Protein AF-A0A8H5B9N0-F1 (afdb_monomer)

Sequence (130 aa):
MYEGLQNEINIYLLSLGPNISAFKLMEFLQTDEIKNKHGIDRNITERTARRYLHELGYRYKATPKGQYADGHERYDMVSYCQNVFLPEWQRLMDRMASWGKDQCEVPPQESDGQRVVTWFHDESIFYAND

pLDDT: mean 83.65, std 12.01, range [48.34, 95.5]

Solvent-accessible surface area (backbone atoms only — not comparable to full-atom values): 8232 Å² total; per-residue (Å²): 131,58,71,71,60,52,51,52,52,48,56,53,47,60,75,43,56,92,69,61,50,36,61,59,51,22,53,55,60,60,33,68,68,50,17,67,73,69,67,55,87,65,86,65,47,48,72,55,30,42,49,50,36,52,76,72,65,58,66,98,63,82,79,63,91,85,69,81,68,85,57,71,81,37,67,68,53,44,48,43,41,65,72,47,49,50,57,53,48,54,65,47,50,58,33,20,67,46,69,46,100,82,68,44,79,40,73,40,66,95,58,104,62,74,80,44,82,88,85,86,73,96,75,82,87,82,61,101,85,119

Organism: NCBI:txid2480587

Radius of gyration: 24.77 Å; Cα contacts (8 Å, |Δi|>4): 75; chains: 1; bounding box: 49×34×62 Å

Foldseek 3Di:
DDPVLLVVLVVVQVVCPPNDALVVSQVVCPDPVNCVVVVPPDRDDSVNSVVSCVVNVNDDDDDPPPDDDPCCPPPVNVCCCVPPVVVVVVVLVLQEWDADPVRDTDGRDDDPDHRDDDDDDPDDDDDPPD

Mean predicted aligned error: 13.57 Å

Nearest PDB structures (foldseek):
  7ozs-assembly1_D  TM=3.370E-01  e=4.659E+00  Thermochaetoides thermophila DSM 1495
  5lj3-assembly1_O  TM=2.088E-01  e=9.631E+00  Saccharomyces cerevisiae

Secondary structure (DSSP, 8-state):
--HHHHHHHHHHHHHTGGG--HHHHHHHHTSHHHHHHHT--SPPPHHHHHHHHHHTT----PPPTT----GGG-HHHHHHIIIIIHHHHHHHHTTB-EE-TTS-EEPPP--SSPPB-PPPPS-----TT-

Structure (mmCIF, N/CA/C/O backbone):
data_AF-A0A8H5B9N0-F1
#
_entry.id   AF-A0A8H5B9N0-F1
#
loop_
_atom_site.group_PDB
_atom_site.id
_atom_site.type_symbol
_atom_site.label_atom_id
_atom_site.label_alt_id
_atom_site.label_comp_id
_atom_site.label_asym_id
_atom_site.label_entity_id
_atom_site.label_seq_id
_atom_site.pdbx_PDB_ins_code
_atom_site.Cartn_x
_atom_site.Cartn_y
_atom_site.Cartn_z
_atom_site.occupancy
_atom_site.B_iso_or_equiv
_atom_site.auth_seq_id
_atom_site.auth_comp_id
_atom_site.auth_asym_id
_atom_site.auth_atom_id
_atom_site.pdbx_PDB_model_num
ATOM 1 N N . MET A 1 1 ? -12.659 15.126 12.183 1.00 60.69 1 MET A N 1
ATOM 2 C CA . MET A 1 1 ? -11.501 14.392 12.737 1.00 60.69 1 MET A CA 1
ATOM 3 C C . MET A 1 1 ? -10.273 15.285 12.576 1.00 60.69 1 MET A C 1
ATOM 5 O O . MET A 1 1 ? -10.239 16.018 11.598 1.00 60.69 1 MET A O 1
ATOM 9 N N . TYR A 1 2 ? -9.340 15.310 13.535 1.00 78.25 2 TYR A N 1
ATOM 10 C CA . TYR A 1 2 ? -8.084 16.069 13.401 1.00 78.25 2 TYR A CA 1
ATOM 11 C C . TYR A 1 2 ? -7.197 15.417 12.328 1.00 78.25 2 TYR A C 1
ATOM 13 O O . TYR A 1 2 ? -7.124 14.189 12.279 1.00 78.25 2 TYR A O 1
ATOM 21 N N . GLU A 1 3 ? -6.535 16.212 11.486 1.00 78.19 3 GLU A N 1
ATOM 22 C CA . GLU A 1 3 ? -5.793 15.725 10.309 1.00 78.19 3 GLU A CA 1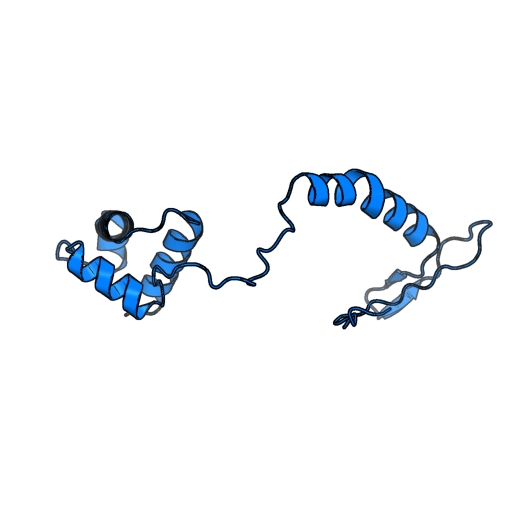
ATOM 23 C C . GLU A 1 3 ? -4.688 14.714 10.677 1.00 78.19 3 GLU A C 1
ATOM 25 O O . GLU A 1 3 ? -4.546 13.679 10.027 1.00 78.19 3 GLU A O 1
ATOM 30 N N . GLY A 1 4 ? -3.984 14.934 11.795 1.00 87.50 4 GLY A N 1
ATOM 31 C CA . GLY A 1 4 ? -2.953 14.011 12.287 1.00 87.50 4 GLY A CA 1
ATOM 32 C C . GLY A 1 4 ? -3.492 12.639 12.715 1.00 87.50 4 GLY A C 1
ATOM 33 O O . GLY A 1 4 ? -2.911 11.613 12.368 1.00 87.50 4 GLY A O 1
ATOM 34 N N . LEU A 1 5 ? -4.635 12.603 13.410 1.00 89.12 5 LEU A N 1
ATOM 35 C CA . LEU A 1 5 ? -5.272 11.349 13.835 1.00 89.12 5 LEU A CA 1
ATOM 36 C C . LEU A 1 5 ? -5.797 10.566 12.627 1.00 89.12 5 LEU A C 1
ATOM 38 O O . LEU A 1 5 ? -5.669 9.347 12.565 1.00 89.12 5 LEU A O 1
ATOM 42 N N . GLN A 1 6 ? -6.367 11.273 11.651 1.00 90.56 6 GLN A N 1
ATOM 43 C CA . GLN A 1 6 ? -6.849 10.667 10.415 1.00 90.56 6 GLN A CA 1
ATOM 44 C C . GLN A 1 6 ? -5.715 9.993 9.632 1.00 90.56 6 GLN A C 1
ATOM 46 O O . GLN A 1 6 ? -5.896 8.876 9.147 1.00 90.56 6 GLN A O 1
ATOM 51 N N . ASN A 1 7 ? -4.546 10.632 9.541 1.00 91.38 7 ASN A N 1
ATOM 52 C CA . ASN A 1 7 ? -3.392 10.047 8.864 1.00 91.38 7 ASN A CA 1
ATOM 53 C C . ASN A 1 7 ? -2.903 8.764 9.558 1.00 91.38 7 ASN A C 1
ATOM 55 O O . ASN A 1 7 ? -2.679 7.753 8.901 1.00 91.38 7 ASN A O 1
ATOM 59 N N . GLU A 1 8 ? -2.812 8.762 10.889 1.00 92.56 8 GLU A N 1
ATOM 60 C CA . GLU A 1 8 ? -2.405 7.572 11.651 1.00 92.56 8 GLU A CA 1
ATOM 61 C C . GLU A 1 8 ? -3.394 6.418 11.523 1.00 92.56 8 GLU A C 1
ATOM 63 O O . GLU A 1 8 ? -2.983 5.273 11.336 1.00 92.56 8 GLU A O 1
ATOM 68 N N . ILE A 1 9 ? -4.696 6.717 11.558 1.00 93.38 9 ILE A N 1
ATOM 69 C CA . ILE A 1 9 ? -5.728 5.715 11.296 1.00 93.38 9 ILE A CA 1
ATOM 70 C C . ILE A 1 9 ? -5.549 5.136 9.890 1.00 93.38 9 ILE A C 1
ATOM 72 O O . ILE A 1 9 ? -5.585 3.920 9.733 1.00 93.38 9 ILE A O 1
ATOM 76 N N . ASN A 1 10 ? -5.324 5.969 8.873 1.00 92.31 10 ASN A N 1
ATOM 77 C CA . ASN A 1 10 ? -5.130 5.489 7.505 1.00 92.31 10 ASN A CA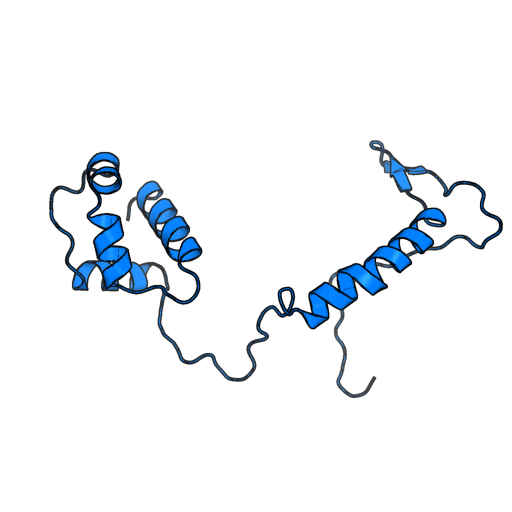 1
ATOM 78 C C . ASN A 1 10 ? -3.882 4.610 7.368 1.00 92.31 10 ASN A C 1
ATOM 80 O O . ASN A 1 10 ? -3.977 3.531 6.792 1.00 92.31 10 ASN A O 1
ATOM 84 N N . ILE A 1 11 ? -2.746 5.017 7.940 1.00 93.44 11 ILE A N 1
ATOM 85 C CA . ILE A 1 11 ? -1.510 4.217 7.939 1.00 93.44 11 ILE A CA 1
ATOM 86 C C . ILE A 1 11 ? -1.746 2.862 8.615 1.00 93.44 11 ILE A C 1
ATOM 88 O O . ILE A 1 11 ? -1.382 1.819 8.068 1.00 93.44 11 ILE A O 1
ATOM 92 N N . TYR A 1 12 ? -2.410 2.859 9.772 1.00 95.31 12 TYR A N 1
ATOM 93 C CA . TYR A 1 12 ? -2.745 1.628 10.477 1.00 95.31 12 TYR A CA 1
ATOM 94 C 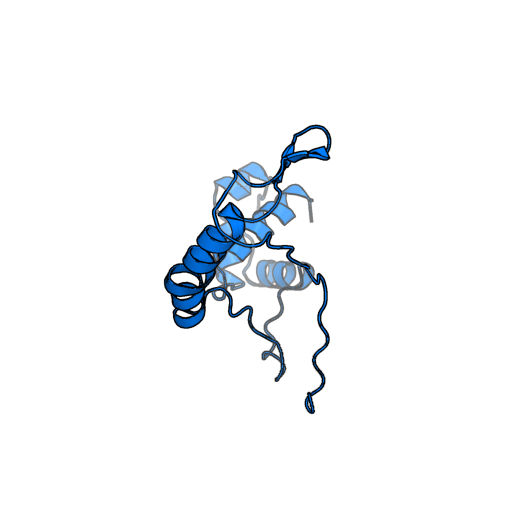C . TYR A 1 12 ? -3.652 0.720 9.633 1.00 95.31 12 TYR A C 1
ATOM 96 O O . TYR A 1 12 ? -3.351 -0.459 9.446 1.00 95.31 12 TYR A O 1
ATOM 104 N N . LEU A 1 13 ? -4.733 1.261 9.067 1.00 93.44 13 LEU A N 1
ATOM 105 C CA . LEU A 1 13 ? -5.671 0.494 8.245 1.00 93.44 13 LEU A CA 1
ATOM 106 C C . LEU A 1 13 ? -5.008 -0.079 6.985 1.00 93.44 13 LEU A C 1
ATOM 108 O O . LEU A 1 13 ? -5.280 -1.229 6.646 1.00 93.44 13 LEU A O 1
ATOM 112 N N . LEU A 1 14 ? -4.101 0.664 6.343 1.00 90.56 14 LEU A N 1
ATOM 113 C CA . LEU A 1 14 ? -3.314 0.171 5.208 1.00 90.56 14 LEU A CA 1
ATOM 114 C C . LEU A 1 14 ? -2.438 -1.023 5.597 1.00 90.56 14 LEU A C 1
ATOM 116 O O . LEU A 1 14 ? -2.401 -2.012 4.868 1.00 90.56 14 LEU A O 1
ATOM 120 N N . SER A 1 15 ? -1.802 -0.987 6.773 1.00 92.88 15 SER A N 1
ATOM 121 C CA . SER A 1 15 ? -0.966 -2.102 7.245 1.00 92.88 15 SER A CA 1
ATOM 122 C C . SER A 1 15 ? -1.751 -3.392 7.531 1.00 92.88 15 SER A C 1
ATOM 124 O O . SER A 1 15 ? -1.175 -4.478 7.535 1.00 92.88 15 SER A O 1
ATOM 126 N N . LEU A 1 16 ? -3.072 -3.303 7.742 1.00 90.12 16 LEU A N 1
ATOM 127 C CA . LEU A 1 16 ? -3.945 -4.467 7.939 1.00 90.12 16 LEU A CA 1
ATOM 128 C C . LEU A 1 16 ? -4.368 -5.156 6.630 1.00 90.12 16 LEU A C 1
ATOM 130 O O . LEU A 1 16 ? -4.866 -6.290 6.680 1.00 90.12 16 LEU A O 1
ATOM 134 N N . GLY A 1 17 ? -4.231 -4.481 5.484 1.00 87.50 17 GLY A N 1
ATOM 135 C CA . GLY A 1 17 ? -4.680 -4.967 4.179 1.00 87.50 17 GLY A CA 1
ATOM 136 C C . GLY A 1 17 ? -6.157 -5.407 4.186 1.00 87.50 17 GLY A C 1
ATOM 137 O O . GLY A 1 17 ? -7.027 -4.637 4.595 1.00 87.50 17 GLY A O 1
ATOM 138 N N . PRO A 1 18 ? -6.490 -6.648 3.776 1.00 85.00 18 PRO A N 1
ATOM 139 C CA . PRO A 1 18 ? -7.878 -7.121 3.717 1.00 85.00 18 PRO A CA 1
ATOM 140 C C . PRO A 1 18 ? -8.503 -7.367 5.100 1.00 85.00 18 PRO A C 1
ATOM 142 O O . PRO A 1 18 ? -9.717 -7.527 5.216 1.00 85.00 18 PRO A O 1
ATOM 145 N N . ASN A 1 19 ? -7.696 -7.394 6.163 1.00 88.19 19 ASN A N 1
ATOM 146 C CA . ASN A 1 19 ? -8.130 -7.786 7.501 1.00 88.19 19 ASN A CA 1
ATOM 147 C C . ASN A 1 19 ? -8.559 -6.597 8.372 1.00 88.19 19 ASN A C 1
ATOM 149 O O . ASN A 1 19 ? -8.471 -6.683 9.604 1.00 88.19 19 ASN A O 1
ATOM 153 N N . ILE A 1 20 ? -8.984 -5.490 7.760 1.00 91.94 20 ILE A N 1
ATOM 154 C CA . ILE A 1 20 ? -9.583 -4.343 8.455 1.00 91.94 20 ILE A CA 1
ATOM 155 C C . ILE A 1 20 ? -10.799 -4.827 9.254 1.00 91.94 20 ILE A C 1
ATOM 157 O O . ILE A 1 20 ? -11.440 -5.791 8.861 1.00 91.94 20 ILE A O 1
ATOM 161 N N . SER A 1 21 ? -11.099 -4.210 10.399 1.00 93.62 21 SER A N 1
ATOM 162 C CA . SER A 1 21 ? -12.374 -4.371 11.112 1.00 93.62 21 SER A CA 1
ATOM 163 C C . SER A 1 21 ? -12.584 -3.213 12.090 1.00 93.62 21 SER A C 1
ATOM 165 O O . SER A 1 21 ? -11.626 -2.553 12.497 1.00 93.62 21 SER A O 1
ATOM 167 N N . ALA A 1 22 ? -13.834 -2.978 12.501 1.00 94.19 22 ALA A N 1
ATOM 168 C CA . ALA A 1 22 ? -14.137 -1.962 13.512 1.00 94.19 22 ALA A CA 1
ATOM 169 C C . ALA A 1 22 ? -13.489 -2.287 14.868 1.00 94.19 22 ALA A C 1
ATOM 171 O O . ALA A 1 22 ? -13.030 -1.379 15.554 1.00 94.19 22 ALA A O 1
ATOM 172 N N . PHE A 1 23 ? -13.408 -3.574 15.217 1.00 95.00 23 PHE A N 1
ATOM 173 C CA . PHE A 1 23 ? -12.762 -4.046 16.438 1.00 95.00 23 PHE A CA 1
ATOM 174 C C . PHE A 1 23 ? -11.266 -3.710 16.461 1.00 95.00 23 PHE A C 1
ATOM 176 O O . PHE A 1 23 ? -10.797 -3.086 17.404 1.00 95.00 23 PHE A O 1
ATOM 183 N N . LYS A 1 24 ? -10.534 -4.002 15.380 1.00 95.50 24 LYS A N 1
ATOM 184 C CA . LYS A 1 24 ? -9.100 -3.675 15.287 1.00 95.50 24 LYS A CA 1
ATOM 185 C C . LYS A 1 24 ? -8.830 -2.176 15.357 1.00 95.50 24 LYS A C 1
ATOM 187 O O . LYS A 1 24 ? -7.925 -1.741 16.061 1.00 95.50 24 LYS A O 1
ATOM 192 N N . LEU A 1 25 ? -9.645 -1.370 14.672 1.00 95.31 25 LEU A N 1
ATOM 193 C CA . LEU A 1 25 ? -9.535 0.086 14.773 1.00 95.31 25 LEU A CA 1
ATOM 194 C C . LEU A 1 25 ? -9.805 0.575 16.206 1.00 95.31 25 LEU A C 1
ATOM 196 O O . LEU A 1 25 ? -9.139 1.485 16.689 1.00 95.31 25 LEU A O 1
ATOM 200 N N . MET A 1 26 ? -10.775 -0.031 16.890 1.00 95.50 26 MET A N 1
ATOM 201 C CA . MET A 1 26 ? -11.078 0.270 18.286 1.00 95.50 26 MET A CA 1
ATOM 202 C C . MET A 1 26 ? -9.908 -0.092 19.216 1.00 95.50 26 MET A C 1
ATOM 204 O O . MET A 1 26 ? -9.594 0.695 20.103 1.00 95.50 26 MET A O 1
ATOM 208 N N . GLU A 1 27 ? -9.259 -1.244 19.032 1.00 95.50 27 GLU A N 1
ATOM 209 C CA . GLU A 1 27 ? -8.062 -1.621 19.800 1.00 95.50 27 GLU A CA 1
ATOM 210 C C . GLU A 1 27 ? -6.910 -0.643 19.555 1.00 95.50 27 GLU A C 1
ATOM 212 O O . GLU A 1 27 ? -6.354 -0.106 20.510 1.00 95.50 27 GLU A O 1
ATOM 217 N N . PHE A 1 28 ? -6.626 -0.321 18.289 1.00 94.81 28 PHE A N 1
ATOM 218 C CA . PHE A 1 28 ? -5.591 0.644 17.913 1.00 94.81 28 PHE A CA 1
ATOM 219 C C . PHE A 1 28 ? -5.785 2.002 18.595 1.00 94.81 28 PHE A C 1
ATOM 221 O O . PHE A 1 28 ? -4.884 2.487 19.279 1.00 94.81 28 PHE A O 1
ATOM 228 N N . LEU A 1 29 ? -6.986 2.578 18.489 1.00 94.00 29 LEU A N 1
ATOM 229 C CA . LEU A 1 29 ? -7.309 3.874 19.089 1.00 94.00 29 LEU A CA 1
ATOM 230 C C . LEU A 1 29 ? -7.312 3.861 20.623 1.00 94.00 29 LEU A C 1
ATOM 232 O O . LEU A 1 29 ? -7.295 4.923 21.242 1.00 94.00 29 LEU A O 1
ATOM 236 N N . GLN A 1 30 ? -7.375 2.680 21.239 1.00 93.75 30 GLN A N 1
ATOM 237 C CA . GLN A 1 30 ? -7.330 2.527 22.688 1.00 93.75 30 GLN A CA 1
ATOM 238 C C . GLN A 1 30 ? -5.931 2.274 23.246 1.00 93.75 30 GLN A C 1
ATOM 240 O O . GLN A 1 30 ? -5.801 2.225 24.471 1.00 93.75 30 GLN A O 1
ATOM 245 N N . THR A 1 31 ? -4.921 2.158 22.385 1.00 93.62 31 THR A N 1
ATOM 246 C CA . THR A 1 31 ? -3.515 2.031 22.777 1.00 93.62 31 THR A CA 1
ATOM 247 C C . THR A 1 31 ? -3.059 3.296 23.498 1.00 93.62 31 THR A C 1
ATOM 249 O O . THR A 1 31 ? -3.391 4.404 23.070 1.00 93.62 31 THR A O 1
ATOM 252 N N . ASP A 1 32 ? -2.271 3.144 24.563 1.00 91.38 32 ASP A N 1
ATOM 253 C CA . ASP A 1 32 ? -1.804 4.273 25.377 1.00 91.38 32 ASP A CA 1
ATOM 254 C C . ASP A 1 32 ? -1.036 5.311 24.548 1.00 91.38 32 ASP A C 1
ATOM 256 O O . ASP A 1 32 ? -1.196 6.509 24.759 1.00 91.38 32 ASP A O 1
ATOM 260 N N . GLU A 1 33 ? -0.264 4.874 23.551 1.00 92.25 33 GLU A N 1
ATOM 261 C CA . GLU A 1 33 ? 0.442 5.763 22.623 1.00 92.25 33 GLU A CA 1
ATOM 262 C C . GLU A 1 33 ? -0.520 6.706 21.883 1.00 92.25 33 GLU A C 1
ATOM 264 O O . GLU A 1 33 ? -0.367 7.925 21.948 1.00 92.25 33 GLU A O 1
ATOM 269 N N . ILE A 1 34 ? -1.548 6.155 21.233 1.00 91.94 34 ILE A N 1
ATOM 270 C CA . ILE A 1 34 ? -2.522 6.921 20.444 1.00 91.94 34 ILE A CA 1
ATOM 271 C C . ILE A 1 34 ? -3.388 7.799 21.347 1.00 91.94 34 ILE A C 1
ATOM 273 O O . ILE A 1 34 ? -3.649 8.961 21.021 1.00 91.94 34 ILE A O 1
ATOM 277 N N . LYS A 1 35 ? -3.788 7.275 22.510 1.00 91.50 35 LYS A N 1
ATOM 278 C CA . LYS A 1 35 ? -4.548 8.037 23.502 1.00 91.50 35 LYS A CA 1
ATOM 279 C C . LYS A 1 35 ? -3.780 9.248 24.004 1.00 91.50 35 LYS A C 1
ATOM 281 O O . LYS A 1 35 ? -4.323 10.350 23.985 1.00 91.50 35 LYS A O 1
ATOM 286 N N . ASN A 1 36 ? -2.523 9.060 24.398 1.00 90.50 36 ASN A N 1
ATOM 287 C CA . ASN A 1 36 ? -1.681 10.138 24.905 1.00 90.50 36 ASN A CA 1
ATOM 288 C C . ASN A 1 36 ? -1.350 11.152 23.805 1.00 90.50 36 ASN A C 1
ATOM 290 O O . ASN A 1 36 ? -1.390 12.356 24.050 1.00 90.50 36 ASN A O 1
ATOM 294 N N . LYS A 1 37 ? -1.076 10.680 22.584 1.00 91.69 37 LYS A N 1
ATOM 295 C CA . LYS A 1 37 ? -0.706 11.531 21.449 1.00 91.69 37 LYS A CA 1
ATOM 296 C C . LYS A 1 37 ? -1.838 12.447 20.987 1.00 91.69 37 LYS A C 1
ATOM 298 O O . LYS A 1 37 ? -1.584 13.606 20.671 1.00 91.69 37 LYS A O 1
ATOM 303 N N . HIS A 1 38 ? -3.075 11.947 20.960 1.00 89.12 38 HIS A N 1
ATOM 304 C CA . HIS A 1 38 ? -4.241 12.698 20.467 1.00 89.12 38 HIS A CA 1
ATOM 305 C C . HIS A 1 38 ? -5.200 13.154 21.572 1.00 89.12 38 HIS A C 1
ATOM 307 O O . HIS A 1 38 ? -6.278 13.662 21.270 1.00 89.12 38 HIS A O 1
ATOM 313 N N . GLY A 1 39 ? -4.829 12.982 22.844 1.00 87.38 39 GLY A N 1
ATOM 314 C CA . GLY A 1 39 ? -5.636 13.408 23.990 1.00 87.38 39 GLY A CA 1
ATOM 315 C C . GLY A 1 39 ? -6.983 12.685 24.101 1.00 87.38 39 GLY A C 1
ATOM 316 O O . GLY A 1 39 ? -7.984 13.302 24.459 1.00 87.38 39 GLY A O 1
ATOM 317 N N . ILE A 1 40 ? -7.032 11.394 23.763 1.00 86.44 40 ILE A N 1
ATOM 318 C CA . ILE A 1 40 ? -8.254 10.585 23.860 1.00 86.44 40 ILE A CA 1
ATOM 319 C C . ILE A 1 40 ? -8.412 10.123 25.313 1.00 86.44 40 ILE A C 1
ATOM 321 O O . ILE A 1 40 ? -7.756 9.187 25.766 1.00 86.44 40 ILE A O 1
ATOM 325 N N . ASP A 1 41 ? -9.306 10.787 26.038 1.00 85.06 41 ASP A N 1
ATOM 326 C CA . ASP A 1 41 ? -9.586 10.560 27.460 1.00 85.06 41 ASP A CA 1
ATOM 327 C C . ASP A 1 41 ? -10.533 9.374 27.712 1.00 85.06 41 ASP A C 1
ATOM 329 O O . ASP A 1 41 ? -10.469 8.707 28.746 1.00 85.06 41 ASP A O 1
ATOM 333 N N . ARG A 1 42 ? -11.428 9.100 26.761 1.00 86.62 42 ARG A N 1
ATOM 334 C CA . ARG A 1 42 ? -12.472 8.079 26.874 1.00 86.62 42 ARG A CA 1
ATOM 335 C C . ARG A 1 42 ? -12.191 6.888 25.982 1.00 86.62 42 ARG A C 1
ATOM 337 O O . ARG A 1 42 ? -11.819 7.021 24.819 1.00 86.62 42 ARG A O 1
ATOM 344 N N . ASN A 1 43 ? -12.498 5.707 26.508 1.00 88.50 43 ASN A N 1
ATOM 345 C CA . ASN A 1 43 ? -12.495 4.492 25.710 1.00 88.50 43 ASN A CA 1
ATOM 346 C C . ASN A 1 43 ? -13.504 4.608 24.564 1.00 88.50 43 ASN A C 1
ATOM 348 O O . ASN A 1 43 ? -14.688 4.903 24.754 1.00 88.50 43 ASN A O 1
ATOM 352 N N . ILE A 1 44 ? -13.004 4.374 23.357 1.00 90.00 44 ILE A N 1
ATOM 353 C CA . ILE A 1 44 ? -13.799 4.375 22.141 1.00 90.00 44 ILE A CA 1
ATOM 354 C C . ILE A 1 44 ? -14.499 3.026 22.044 1.00 90.00 44 ILE A C 1
ATOM 356 O O . ILE A 1 44 ? -13.881 1.976 22.174 1.00 90.00 44 ILE A O 1
ATOM 360 N N . THR A 1 45 ? -15.806 3.054 21.802 1.00 94.06 45 THR A N 1
ATOM 361 C CA . THR A 1 45 ? -16.571 1.828 21.556 1.00 94.06 45 THR A CA 1
ATOM 362 C C . THR A 1 45 ? -16.380 1.356 20.119 1.00 94.06 45 THR A C 1
ATOM 364 O O . THR A 1 45 ? -16.174 2.165 19.209 1.00 94.06 45 THR A O 1
ATOM 367 N N . GLU A 1 46 ? -16.576 0.063 19.869 1.00 94.88 46 GLU A N 1
ATOM 368 C CA . GLU A 1 46 ? -16.563 -0.483 18.508 1.00 94.88 46 GLU A CA 1
ATOM 369 C C . GLU A 1 46 ? -17.576 0.228 17.589 1.00 94.88 46 GLU A C 1
ATOM 371 O O . GLU A 1 46 ? -17.332 0.437 16.401 1.00 94.88 46 GLU A O 1
ATOM 376 N N . ARG A 1 47 ? -18.711 0.684 18.142 1.00 94.62 47 ARG A N 1
ATOM 377 C CA . ARG A 1 47 ? -19.711 1.467 17.400 1.00 94.62 47 ARG A CA 1
ATOM 378 C C . ARG A 1 47 ? -19.139 2.791 16.893 1.00 94.62 47 ARG A C 1
ATOM 380 O O . ARG A 1 47 ? -19.444 3.185 15.768 1.00 94.62 47 ARG A O 1
ATOM 387 N N . THR A 1 48 ? -18.325 3.466 17.697 1.00 93.44 48 THR A N 1
ATOM 388 C CA . THR A 1 48 ? -17.643 4.702 17.297 1.00 93.44 48 THR A CA 1
ATOM 389 C C . THR A 1 48 ? -16.559 4.412 16.259 1.00 93.44 48 THR A C 1
ATOM 391 O O . THR A 1 48 ? -16.517 5.090 15.237 1.00 93.44 48 THR A O 1
ATOM 394 N N . ALA A 1 49 ? -15.763 3.354 16.441 1.00 94.25 49 ALA A N 1
ATOM 395 C CA . ALA A 1 49 ? -14.769 2.935 15.449 1.00 94.25 49 ALA A CA 1
ATOM 396 C C . ALA A 1 49 ? -15.413 2.602 14.088 1.00 94.25 49 ALA A C 1
ATOM 398 O O . ALA A 1 49 ? -14.924 3.013 13.038 1.00 94.25 49 ALA A O 1
ATOM 399 N N . ARG A 1 50 ? -16.581 1.949 14.087 1.00 94.56 50 ARG A N 1
ATOM 400 C CA . ARG A 1 50 ? -17.359 1.693 12.864 1.00 94.56 50 ARG A CA 1
ATOM 401 C C . ARG A 1 50 ? -17.800 2.980 12.163 1.00 94.56 50 ARG A C 1
ATOM 403 O O . ARG A 1 50 ? -17.791 3.032 10.936 1.00 94.56 50 ARG A O 1
ATOM 410 N N . ARG A 1 51 ? -18.179 4.017 12.919 1.00 93.25 51 ARG A N 1
ATOM 411 C CA . ARG A 1 51 ? -18.501 5.333 12.343 1.00 93.25 51 ARG A CA 1
ATOM 412 C C . ARG A 1 51 ? -17.279 5.971 11.690 1.00 93.25 51 ARG A C 1
ATOM 414 O O . ARG A 1 51 ? -17.419 6.484 10.588 1.00 93.25 51 ARG A O 1
ATOM 421 N N . TYR A 1 52 ? -16.104 5.875 12.311 1.00 92.94 52 TYR A N 1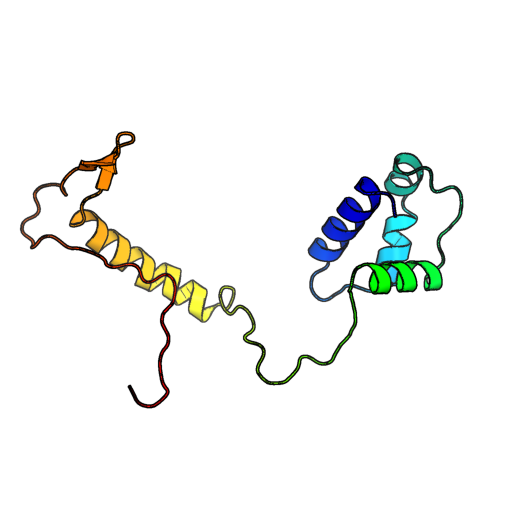
ATOM 422 C CA . TYR A 1 52 ? -14.861 6.374 11.717 1.00 92.94 52 TYR A CA 1
ATOM 423 C C . TYR A 1 52 ? -14.512 5.654 10.419 1.00 92.94 52 TYR A C 1
ATOM 425 O O . TYR A 1 52 ? -14.242 6.320 9.428 1.00 92.94 52 TYR A O 1
ATOM 433 N N . LEU A 1 53 ? -14.612 4.321 10.371 1.00 93.81 53 LEU A N 1
ATOM 434 C CA . LEU A 1 53 ? -14.431 3.580 9.116 1.00 93.81 53 LEU A CA 1
ATOM 435 C C . LEU A 1 53 ? -15.372 4.087 8.016 1.00 93.81 53 LEU A C 1
ATOM 437 O O . LEU A 1 53 ? -14.939 4.319 6.891 1.00 93.81 53 LEU A O 1
ATOM 441 N N . HIS A 1 54 ? -16.643 4.318 8.351 1.00 92.19 54 HIS A N 1
ATOM 442 C CA . HIS A 1 54 ? -17.621 4.831 7.397 1.00 92.19 54 HIS A CA 1
ATOM 443 C C . HIS A 1 54 ? -17.307 6.261 6.923 1.00 92.19 54 HIS A C 1
ATOM 445 O O . HIS A 1 54 ? -17.448 6.542 5.733 1.00 92.19 54 HIS A O 1
ATOM 451 N N . GLU A 1 55 ? -16.896 7.152 7.831 1.00 91.19 55 GLU A N 1
ATOM 452 C CA . GLU A 1 55 ? -16.478 8.528 7.516 1.00 91.19 55 GLU A CA 1
ATOM 453 C C . GLU A 1 55 ? -15.205 8.559 6.655 1.00 91.19 55 GLU A C 1
ATOM 455 O O . GLU A 1 55 ? -15.096 9.395 5.765 1.00 91.19 55 GLU A O 1
ATOM 460 N N . LEU A 1 56 ? -14.294 7.600 6.848 1.00 90.44 56 LEU A N 1
ATOM 461 C CA . LEU A 1 56 ? -13.067 7.425 6.061 1.00 90.44 56 LEU A CA 1
ATOM 462 C C . LEU A 1 56 ? -13.281 6.677 4.731 1.00 90.44 56 LEU A C 1
ATOM 464 O O . LEU A 1 56 ? -12.328 6.445 3.995 1.00 90.44 56 LEU A O 1
ATOM 468 N N . GLY A 1 57 ? -14.515 6.279 4.410 1.00 89.00 57 GLY A N 1
ATOM 469 C CA . GLY A 1 57 ? -14.846 5.607 3.150 1.00 89.00 57 GLY A CA 1
ATOM 470 C C . GLY A 1 57 ? -14.632 4.089 3.137 1.00 89.00 57 GLY A C 1
ATOM 471 O O . GLY A 1 57 ? -14.950 3.444 2.137 1.00 89.00 57 GLY A O 1
ATOM 472 N N . TYR A 1 58 ? -14.197 3.483 4.244 1.00 87.56 58 TYR A N 1
ATOM 473 C CA . TYR A 1 58 ? -14.089 2.030 4.370 1.00 87.56 58 TYR A CA 1
ATOM 474 C C . TYR A 1 58 ? -15.485 1.414 4.501 1.00 87.56 58 TYR A C 1
ATOM 476 O O . TYR A 1 58 ? -16.144 1.486 5.542 1.00 87.56 58 TYR A O 1
ATOM 484 N N . ARG A 1 59 ? -15.951 0.790 3.418 1.00 80.19 59 ARG A N 1
ATOM 485 C CA . ARG A 1 59 ? -17.211 0.042 3.374 1.00 80.19 59 ARG A CA 1
ATOM 486 C C . ARG A 1 59 ? -16.937 -1.359 2.859 1.00 80.19 59 ARG A C 1
ATOM 488 O O . ARG A 1 59 ? -16.441 -1.508 1.747 1.00 80.19 59 ARG A O 1
ATOM 495 N N . TYR A 1 60 ? -17.341 -2.377 3.617 1.00 73.44 60 TYR A N 1
ATOM 496 C CA . TYR A 1 60 ? -17.437 -3.719 3.054 1.00 73.44 60 TYR A CA 1
ATOM 497 C C . TYR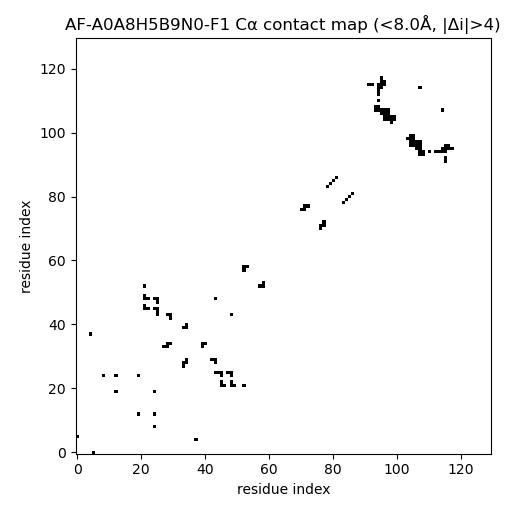 A 1 60 ? -18.500 -3.705 1.968 1.00 73.44 60 TYR A C 1
ATOM 499 O O . TYR A 1 60 ? -19.689 -3.516 2.230 1.00 73.44 60 TYR A O 1
ATOM 507 N N . LYS A 1 61 ? -18.050 -3.877 0.737 1.00 72.38 61 LYS A N 1
ATOM 508 C CA . LYS A 1 61 ? -18.901 -4.144 -0.408 1.00 72.38 61 LYS A CA 1
ATOM 509 C C . LYS A 1 61 ? -18.397 -5.428 -1.035 1.00 72.38 61 LYS A C 1
ATOM 511 O O . LYS A 1 61 ? -17.193 -5.671 -1.056 1.00 72.38 61 LYS A O 1
ATOM 516 N N . ALA A 1 62 ? -19.318 -6.238 -1.543 1.00 70.38 62 ALA A N 1
ATOM 517 C CA . ALA A 1 62 ? -18.928 -7.279 -2.476 1.00 70.38 62 ALA A CA 1
ATOM 518 C C . ALA A 1 62 ? -18.219 -6.599 -3.651 1.00 70.38 62 ALA A C 1
ATOM 520 O O . ALA A 1 62 ? -18.737 -5.613 -4.186 1.00 70.38 62 ALA A O 1
ATOM 521 N N . THR A 1 63 ? -17.036 -7.089 -4.012 1.00 63.47 63 THR A N 1
ATOM 522 C CA . THR A 1 63 ? -16.293 -6.573 -5.159 1.00 63.47 63 THR A CA 1
ATOM 523 C C . THR A 1 63 ? -17.196 -6.682 -6.388 1.00 63.47 63 THR A C 1
ATOM 525 O O . THR A 1 63 ? -17.655 -7.789 -6.697 1.00 63.47 63 THR A O 1
ATOM 528 N N . PRO A 1 64 ? -17.534 -5.572 -7.069 1.00 63.97 64 PRO A N 1
ATOM 529 C CA . PRO A 1 64 ? -18.305 -5.656 -8.297 1.00 63.97 64 PRO A CA 1
ATOM 530 C C . PRO A 1 64 ? -17.526 -6.514 -9.299 1.00 63.97 64 PRO A C 1
ATOM 532 O O . PRO A 1 64 ? -16.306 -6.391 -9.432 1.00 63.97 64 PRO A O 1
ATOM 535 N N . LYS A 1 65 ? -18.223 -7.432 -9.978 1.00 63.09 65 LYS A N 1
ATOM 536 C CA . LYS A 1 65 ? -17.613 -8.249 -11.034 1.00 63.09 65 LYS A CA 1
ATOM 537 C C . LYS A 1 65 ? -16.972 -7.306 -12.062 1.00 63.09 65 LYS A C 1
ATOM 539 O O . LYS A 1 65 ? -17.651 -6.402 -12.539 1.00 63.09 65 LYS A O 1
ATOM 544 N N . GLY A 1 66 ? -15.696 -7.517 -12.386 1.00 58.91 66 GLY A N 1
ATOM 545 C CA . GLY A 1 66 ? -14.969 -6.717 -13.382 1.00 58.91 66 GLY A CA 1
ATOM 546 C C . GLY A 1 66 ? -13.977 -5.690 -12.828 1.00 58.91 66 GLY A C 1
ATOM 547 O O . GLY A 1 66 ? -13.416 -4.929 -13.607 1.00 58.91 66 GLY A O 1
ATOM 548 N N . GLN A 1 67 ? -13.723 -5.659 -11.516 1.00 61.66 67 GLN A N 1
ATOM 549 C CA . GLN A 1 67 ? -12.602 -4.885 -10.982 1.00 61.66 67 GLN A CA 1
ATOM 550 C C . GLN A 1 67 ? -11.293 -5.647 -11.236 1.00 61.66 67 GLN A C 1
ATOM 552 O O . GLN A 1 67 ? -11.114 -6.753 -10.724 1.00 61.66 67 GLN A O 1
ATOM 557 N N . TYR A 1 68 ? -10.398 -5.072 -12.045 1.00 59.22 68 TYR A N 1
ATOM 558 C CA . TYR A 1 68 ? -9.042 -5.588 -12.213 1.00 59.22 68 TYR A CA 1
ATOM 559 C C . TYR A 1 68 ? -8.332 -5.483 -10.862 1.00 59.22 68 TYR A C 1
ATOM 561 O O . TYR A 1 68 ? -8.086 -4.386 -10.362 1.00 59.22 68 TYR A O 1
ATOM 569 N N . ALA A 1 69 ? -8.084 -6.629 -10.230 1.00 60.62 69 ALA A N 1
ATOM 570 C CA . ALA A 1 69 ? -7.149 -6.690 -9.120 1.00 60.62 69 ALA A CA 1
ATOM 571 C C . ALA A 1 69 ? -5.766 -6.391 -9.694 1.00 60.62 69 ALA A C 1
ATOM 573 O O . ALA A 1 69 ? -5.423 -6.945 -10.741 1.00 60.62 69 ALA A O 1
ATOM 574 N N . ASP A 1 70 ? -5.010 -5.514 -9.037 1.00 62.97 70 ASP A N 1
ATOM 575 C CA . ASP A 1 70 ? -3.629 -5.261 -9.419 1.00 62.97 70 ASP A CA 1
ATOM 576 C C . ASP A 1 70 ? -2.860 -6.585 -9.338 1.00 62.97 70 ASP A C 1
ATOM 578 O O . ASP A 1 70 ? -2.597 -7.131 -8.267 1.00 62.97 70 ASP A O 1
ATOM 582 N N . GLY A 1 71 ? -2.629 -7.174 -10.509 1.00 62.69 71 GLY A N 1
ATOM 583 C CA . GLY A 1 71 ? -2.024 -8.487 -10.656 1.00 62.69 71 GLY A CA 1
ATOM 584 C C . GLY A 1 71 ? -0.512 -8.451 -10.494 1.00 62.69 71 GLY A C 1
ATOM 585 O O . GLY A 1 71 ? 0.103 -9.507 -10.625 1.00 62.69 71 GLY A O 1
ATOM 586 N N . HIS A 1 72 ? 0.071 -7.277 -10.222 1.00 62.91 72 HIS A N 1
ATOM 587 C CA . HIS A 1 72 ? 1.513 -7.070 -10.159 1.00 62.91 72 HIS A CA 1
ATOM 588 C C . HIS A 1 72 ? 2.213 -8.002 -9.161 1.00 62.91 72 HIS A C 1
ATOM 590 O O . HIS A 1 72 ? 3.323 -8.459 -9.415 1.00 62.91 72 HIS A O 1
ATOM 596 N N . GLU A 1 73 ? 1.538 -8.363 -8.066 1.00 68.69 73 GLU A N 1
ATOM 597 C CA . GLU A 1 73 ? 2.079 -9.265 -7.042 1.00 68.69 73 GLU A CA 1
ATOM 598 C C . GLU A 1 73 ? 1.858 -10.759 -7.338 1.00 68.69 73 GLU A C 1
ATOM 600 O O . GLU A 1 73 ? 2.284 -11.619 -6.561 1.00 68.69 73 GLU A O 1
ATOM 605 N N . ARG A 1 74 ? 1.193 -11.122 -8.445 1.00 82.44 74 ARG A N 1
ATOM 606 C CA . ARG A 1 74 ? 1.006 -12.537 -8.776 1.00 82.44 74 ARG A CA 1
ATOM 607 C C . ARG A 1 74 ? 2.353 -13.183 -9.081 1.00 82.44 74 ARG A C 1
ATOM 609 O O . ARG A 1 74 ? 3.135 -12.681 -9.884 1.00 82.44 74 ARG A O 1
ATOM 616 N N . TYR A 1 75 ? 2.584 -14.348 -8.483 1.00 84.75 75 TYR A N 1
ATOM 617 C CA . TYR A 1 75 ? 3.843 -15.086 -8.603 1.00 84.75 75 TYR A CA 1
ATOM 618 C C . TYR A 1 75 ? 4.287 -15.312 -10.056 1.00 84.75 75 TYR A C 1
ATOM 620 O O . TYR A 1 75 ? 5.470 -15.195 -10.364 1.00 84.75 75 TYR A O 1
ATOM 628 N N . ASP A 1 76 ? 3.353 -15.609 -10.960 1.00 86.50 76 ASP A N 1
ATOM 629 C CA . ASP A 1 76 ? 3.649 -15.802 -12.379 1.00 86.50 76 ASP A CA 1
ATOM 630 C C . ASP A 1 76 ? 4.077 -14.502 -13.072 1.00 86.50 76 ASP A C 1
ATOM 632 O O . ASP A 1 76 ? 5.031 -14.512 -13.849 1.00 86.50 76 ASP A O 1
ATOM 636 N N . MET A 1 77 ? 3.443 -13.377 -12.736 1.00 82.19 77 MET A N 1
ATOM 637 C CA . MET A 1 77 ? 3.816 -12.056 -13.243 1.00 82.19 77 MET A CA 1
ATOM 638 C C . MET A 1 77 ? 5.189 -11.616 -12.720 1.00 82.19 77 MET A C 1
ATOM 640 O O . MET A 1 77 ? 6.028 -11.165 -13.4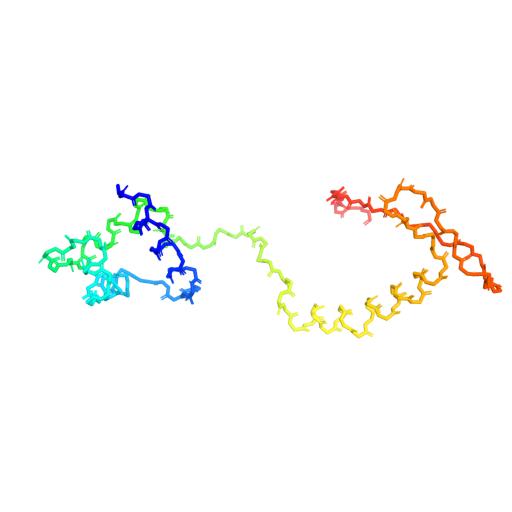99 1.00 82.19 77 MET A O 1
ATOM 644 N N . VAL A 1 78 ? 5.456 -11.820 -11.425 1.00 87.12 78 VAL A N 1
ATOM 645 C CA . VAL A 1 78 ? 6.764 -11.545 -10.810 1.00 87.12 78 VAL A CA 1
ATOM 646 C C . VAL A 1 78 ? 7.847 -12.424 -11.434 1.00 87.12 78 VAL A C 1
ATOM 648 O O . VAL A 1 78 ? 8.909 -11.923 -11.799 1.00 87.12 78 VAL A O 1
ATOM 651 N N . SER A 1 79 ? 7.577 -13.719 -11.611 1.00 91.88 79 SER A N 1
ATOM 652 C CA . SER A 1 79 ? 8.517 -14.657 -12.229 1.00 91.88 79 SER A CA 1
ATOM 653 C C . SER A 1 79 ? 8.839 -14.272 -13.672 1.00 91.88 79 SER A C 1
ATOM 655 O O . SER A 1 79 ? 10.008 -14.241 -14.049 1.00 91.88 79 SER A O 1
ATOM 657 N N . TYR A 1 80 ? 7.831 -13.915 -14.472 1.00 93.19 80 TYR A N 1
ATOM 658 C CA . TYR A 1 80 ? 8.048 -13.428 -15.833 1.00 93.19 80 TYR A CA 1
ATOM 659 C C . TYR A 1 80 ? 8.861 -12.127 -15.851 1.00 93.19 80 TYR A C 1
ATOM 661 O O . TYR A 1 80 ? 9.816 -12.002 -16.619 1.00 93.19 80 TYR A O 1
ATOM 669 N N . CYS A 1 81 ? 8.522 -11.176 -14.975 1.00 92.19 81 CYS A N 1
ATOM 670 C CA . CYS A 1 81 ? 9.232 -9.907 -14.871 1.00 92.19 81 CYS A CA 1
ATOM 671 C C . CYS A 1 81 ? 10.723 -10.127 -14.564 1.00 92.19 81 CYS A C 1
ATOM 673 O O . CYS A 1 81 ? 11.584 -9.646 -15.298 1.00 92.19 81 CYS A O 1
ATOM 675 N N . GLN A 1 82 ? 11.026 -10.925 -13.536 1.00 94.19 82 GLN A N 1
ATOM 676 C CA . GLN A 1 82 ? 12.395 -11.165 -13.072 1.00 94.19 82 GLN A CA 1
ATOM 677 C C . GLN A 1 82 ? 13.219 -12.031 -14.025 1.00 94.19 82 GLN A C 1
ATOM 679 O O . GLN A 1 82 ? 14.394 -11.753 -14.245 1.00 94.19 82 GLN A O 1
ATOM 684 N N . ASN A 1 83 ? 12.619 -13.081 -14.589 1.00 95.44 83 ASN A N 1
ATOM 685 C CA . ASN A 1 83 ? 13.371 -14.094 -15.329 1.00 95.44 83 ASN A CA 1
ATOM 686 C C . ASN A 1 83 ? 13.370 -13.880 -16.848 1.00 95.44 83 ASN A C 1
ATOM 688 O O . ASN A 1 83 ? 14.198 -14.475 -17.531 1.00 95.44 83 ASN A O 1
ATOM 692 N N . VAL A 1 84 ? 12.452 -13.070 -17.390 1.00 94.50 84 VAL A N 1
ATOM 693 C CA . VAL A 1 84 ? 12.307 -12.869 -18.844 1.00 94.50 84 VAL A CA 1
ATOM 694 C C . VAL A 1 84 ? 12.405 -11.396 -19.215 1.00 94.50 84 VAL A C 1
ATOM 696 O O . VAL A 1 84 ? 13.278 -11.020 -19.993 1.00 94.50 84 VAL A O 1
ATOM 699 N N . PHE A 1 85 ? 11.538 -10.553 -18.649 1.00 93.38 85 PHE A N 1
ATOM 700 C CA . PHE A 1 85 ? 11.439 -9.155 -19.067 1.00 93.38 85 PHE A CA 1
ATOM 701 C C . PHE A 1 85 ? 12.682 -8.340 -18.697 1.00 93.38 85 PHE A C 1
ATOM 703 O O . PHE A 1 85 ? 13.269 -7.714 -19.574 1.00 93.38 85 PHE A O 1
ATOM 710 N N . LEU A 1 86 ? 13.107 -8.354 -17.428 1.00 94.50 86 LEU A N 1
ATOM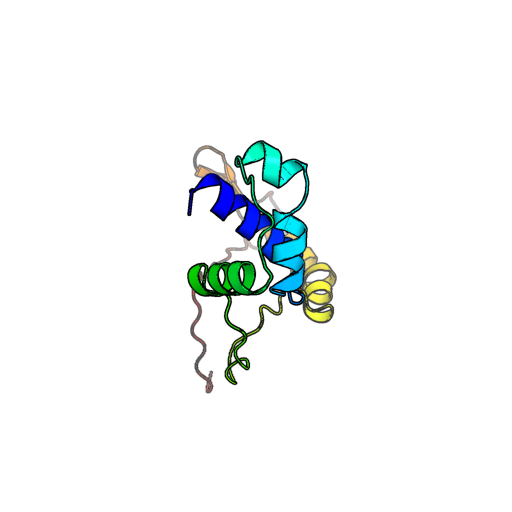 711 C CA . LEU A 1 86 ? 14.254 -7.561 -16.971 1.00 94.50 86 LEU A CA 1
ATOM 712 C C . LEU A 1 86 ? 15.577 -7.959 -17.655 1.00 94.50 86 LEU A C 1
ATOM 714 O O . LEU A 1 86 ? 16.282 -7.051 -18.101 1.00 94.50 86 LEU A O 1
ATOM 718 N N . PRO A 1 87 ? 15.917 -9.257 -17.814 1.00 95.00 87 PRO A N 1
ATOM 719 C CA . PRO A 1 87 ? 17.121 -9.651 -18.545 1.00 95.00 87 PRO A CA 1
ATOM 720 C C . PRO A 1 87 ? 17.111 -9.196 -20.009 1.00 95.00 87 PRO A C 1
ATOM 722 O O . PRO A 1 87 ? 18.115 -8.684 -20.505 1.00 95.00 87 PRO A O 1
ATOM 725 N N . GLU A 1 88 ? 15.975 -9.336 -20.699 1.00 92.38 88 GLU A N 1
ATOM 726 C CA . GLU A 1 88 ? 15.858 -8.908 -22.095 1.00 92.38 88 GLU A CA 1
ATOM 727 C C . GLU A 1 88 ? 15.903 -7.382 -22.219 1.0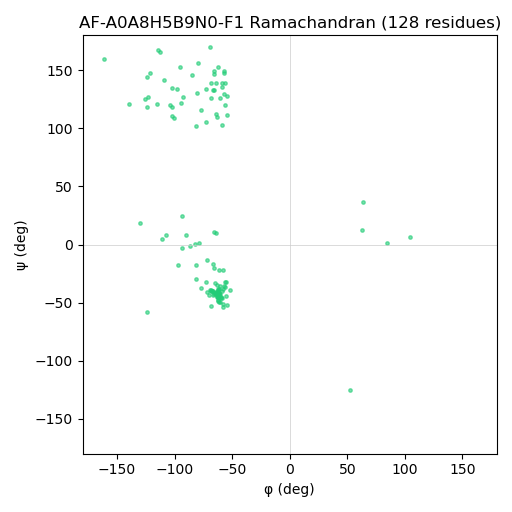0 92.38 88 GLU A C 1
ATOM 729 O O . GLU A 1 88 ? 16.568 -6.844 -23.104 1.00 92.38 88 GLU A O 1
ATOM 734 N N . TRP A 1 89 ? 15.266 -6.670 -21.289 1.00 92.69 89 TRP A N 1
ATOM 735 C CA . TRP A 1 89 ? 15.325 -5.216 -21.221 1.00 92.69 89 TRP A CA 1
ATOM 736 C C . TRP A 1 89 ? 16.759 -4.719 -21.035 1.00 92.69 89 TRP A C 1
ATOM 738 O O . TRP A 1 89 ? 17.191 -3.829 -21.764 1.00 92.69 89 TRP A O 1
ATOM 748 N N . GLN A 1 90 ? 17.528 -5.334 -20.133 1.00 89.69 90 GLN A N 1
ATOM 749 C CA . GLN A 1 90 ? 18.931 -4.986 -19.912 1.00 89.69 90 GLN A CA 1
ATOM 750 C C . GLN A 1 90 ? 19.777 -5.201 -21.176 1.00 89.69 90 GLN A C 1
ATOM 752 O O . GLN A 1 90 ? 20.539 -4.319 -21.563 1.00 89.69 90 GLN A O 1
ATOM 757 N N . ARG A 1 91 ? 19.570 -6.318 -21.885 1.00 88.12 91 ARG A N 1
ATOM 758 C CA . ARG A 1 91 ? 20.233 -6.596 -23.170 1.00 88.12 91 ARG A CA 1
ATOM 759 C C . ARG A 1 91 ? 19.914 -5.544 -24.238 1.00 88.12 91 ARG A C 1
ATOM 761 O O . ARG A 1 91 ? 20.747 -5.245 -25.094 1.00 88.12 91 ARG A O 1
ATOM 768 N N . LEU A 1 92 ? 18.691 -5.014 -24.240 1.00 88.62 92 LEU A N 1
ATOM 769 C CA . LEU A 1 92 ? 18.289 -3.953 -25.161 1.00 88.62 92 LEU A CA 1
ATOM 770 C C . LEU A 1 92 ? 18.846 -2.590 -24.731 1.00 88.62 92 LEU A C 1
ATOM 772 O O . LEU A 1 92 ? 19.256 -1.825 -25.603 1.00 88.62 92 LEU A O 1
ATOM 776 N N . MET A 1 93 ? 18.895 -2.302 -23.424 1.00 88.19 93 MET A N 1
ATOM 777 C CA . MET A 1 93 ? 19.414 -1.048 -22.864 1.00 88.19 93 MET A CA 1
ATOM 778 C C . MET A 1 93 ? 20.853 -0.760 -23.296 1.00 88.19 93 MET A C 1
ATOM 780 O O . MET A 1 93 ? 21.156 0.390 -23.595 1.00 88.19 93 MET A O 1
ATOM 784 N N . ASP A 1 94 ? 21.700 -1.785 -23.428 1.00 84.88 94 ASP A N 1
ATOM 785 C CA . ASP A 1 94 ? 23.083 -1.643 -23.918 1.00 84.88 94 ASP A CA 1
ATOM 786 C C . ASP A 1 94 ? 23.166 -1.009 -25.323 1.00 84.88 94 ASP A C 1
ATOM 788 O O . ASP A 1 94 ? 24.191 -0.453 -25.714 1.00 84.88 94 ASP A O 1
ATOM 792 N N . ARG A 1 95 ? 22.072 -1.074 -26.094 1.00 87.12 95 ARG A N 1
ATOM 793 C CA . ARG A 1 95 ? 21.940 -0.535 -27.457 1.00 87.12 95 ARG A CA 1
ATOM 794 C C . ARG A 1 95 ? 21.001 0.673 -27.539 1.00 87.12 95 ARG A C 1
ATOM 796 O O . ARG A 1 95 ? 20.719 1.144 -28.646 1.00 87.12 95 ARG A O 1
ATOM 803 N N . MET A 1 96 ? 20.492 1.156 -26.406 1.00 89.44 96 MET A N 1
ATOM 804 C CA . MET A 1 96 ? 19.661 2.356 -26.317 1.00 89.44 96 MET A CA 1
ATOM 805 C C . MET A 1 96 ? 20.509 3.575 -25.963 1.00 89.44 96 MET A C 1
ATOM 807 O O . MET A 1 96 ? 21.531 3.477 -25.292 1.00 89.44 96 MET A O 1
ATOM 811 N N . ALA A 1 97 ? 20.054 4.751 -26.387 1.00 87.25 97 ALA A N 1
ATOM 812 C CA . ALA A 1 97 ? 20.597 5.985 -25.840 1.00 87.25 97 ALA A CA 1
ATOM 813 C C . ALA A 1 97 ? 20.232 6.108 -24.352 1.00 87.25 97 ALA A C 1
ATOM 815 O O . ALA A 1 97 ? 19.179 5.639 -23.917 1.00 87.25 97 ALA A O 1
ATOM 816 N N . SER A 1 98 ? 21.104 6.756 -23.589 1.00 85.75 98 SER A N 1
ATOM 817 C CA . SER A 1 98 ? 20.815 7.209 -22.228 1.00 85.75 98 SER A CA 1
ATOM 818 C C . SER A 1 98 ? 20.820 8.737 -22.190 1.00 85.75 98 SER A C 1
ATOM 820 O O . SER A 1 98 ? 21.236 9.383 -23.149 1.00 85.75 98 SER A O 1
ATOM 822 N N . TRP A 1 99 ? 20.324 9.339 -21.110 1.00 85.62 99 TRP A N 1
ATOM 823 C CA . TRP A 1 99 ? 20.238 10.796 -20.989 1.00 85.62 99 TRP A CA 1
ATOM 824 C C . TRP A 1 99 ? 20.989 11.272 -19.751 1.00 85.62 99 TRP A C 1
ATOM 826 O O . TRP A 1 99 ? 20.767 10.782 -18.641 1.00 85.62 99 TRP A O 1
ATOM 836 N N . GLY A 1 100 ? 21.896 12.226 -19.959 1.00 83.38 100 GLY A N 1
ATOM 837 C CA . GLY A 1 100 ? 22.640 12.896 -18.900 1.00 83.38 100 GLY A CA 1
ATOM 838 C C . GLY A 1 100 ? 21.751 13.806 -18.048 1.00 83.38 100 GLY A C 1
ATOM 839 O O . GLY A 1 100 ? 20.600 14.093 -18.375 1.00 83.38 100 GLY A O 1
ATOM 840 N N . LYS A 1 101 ? 22.299 14.302 -16.931 1.00 82.00 101 LYS A N 1
ATOM 841 C CA . LYS A 1 101 ? 21.586 15.220 -16.014 1.00 82.00 101 LYS A CA 1
ATOM 842 C C . LYS A 1 101 ? 21.167 16.540 -16.671 1.00 82.00 101 LYS A C 1
ATOM 844 O O . LYS A 1 101 ? 20.273 17.216 -16.179 1.00 82.00 101 LYS A O 1
ATOM 849 N N . ASP A 1 102 ? 21.833 16.901 -17.752 1.00 89.19 102 ASP A N 1
ATOM 850 C CA . ASP A 1 102 ? 21.597 18.062 -18.603 1.00 89.19 102 ASP A CA 1
ATOM 851 C C . ASP A 1 102 ? 20.616 17.778 -19.754 1.00 89.19 102 ASP A C 1
ATOM 853 O O . ASP A 1 102 ? 20.430 18.631 -20.614 1.00 89.19 102 ASP A O 1
ATOM 857 N N . GLN A 1 103 ? 19.974 16.602 -19.763 1.00 80.75 103 GLN A N 1
ATOM 858 C CA . GLN A 1 103 ? 19.112 16.111 -20.847 1.00 80.75 103 GLN A CA 1
ATOM 859 C C . GLN A 1 103 ? 19.850 15.912 -22.179 1.00 80.75 103 GLN A C 1
ATOM 861 O O . GLN A 1 103 ? 19.213 15.693 -23.210 1.00 80.75 103 GLN A O 1
ATOM 866 N N . CYS A 1 104 ? 21.185 15.936 -22.171 1.00 84.50 104 CYS A N 1
ATOM 867 C CA . CYS A 1 104 ? 21.968 15.589 -23.343 1.00 84.50 104 CYS A CA 1
ATOM 868 C C . CYS A 1 104 ? 21.900 14.080 -23.578 1.00 84.50 104 CYS A C 1
ATOM 870 O O . CYS A 1 104 ? 22.060 13.274 -22.656 1.00 84.50 104 CYS A O 1
ATOM 872 N N . GLU A 1 105 ? 21.663 13.706 -24.831 1.00 84.94 105 GLU A N 1
ATOM 873 C CA . GLU A 1 105 ? 21.685 12.315 -25.256 1.00 84.94 105 GLU A CA 1
ATOM 874 C C . GLU A 1 105 ? 23.119 11.781 -25.189 1.00 84.94 1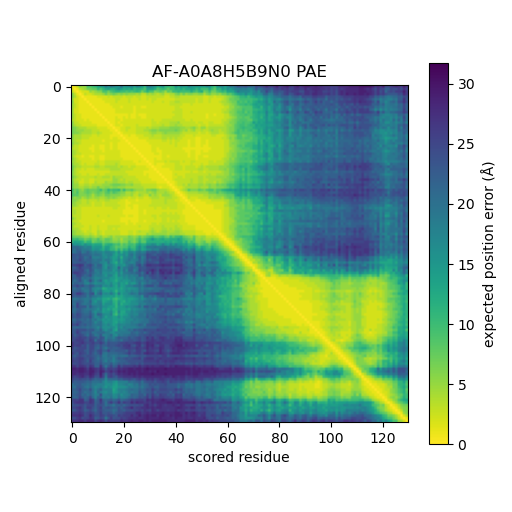05 GLU A C 1
ATOM 876 O O . GLU A 1 105 ? 24.045 12.340 -25.778 1.00 84.94 105 GLU A O 1
ATOM 881 N N . VAL A 1 106 ? 23.291 10.676 -24.477 1.00 85.19 106 VAL A N 1
ATOM 882 C CA . VAL A 1 106 ? 24.513 9.886 -24.455 1.00 85.19 106 VAL A CA 1
ATOM 883 C C . VAL A 1 106 ? 24.252 8.665 -25.339 1.00 85.19 106 VAL A C 1
ATOM 885 O O . VAL A 1 106 ? 23.416 7.826 -24.981 1.00 85.19 106 VAL A O 1
ATOM 888 N N . PRO A 1 107 ? 24.903 8.564 -26.511 1.00 80.19 107 PRO A N 1
ATOM 889 C CA . PRO A 1 107 ? 24.689 7.440 -27.410 1.00 80.19 107 PRO A CA 1
ATOM 890 C C . PRO A 1 107 ? 25.099 6.122 -26.734 1.00 80.19 107 PRO A C 1
ATOM 892 O O . PRO A 1 107 ? 25.967 6.132 -25.854 1.00 80.19 107 PRO A O 1
ATOM 895 N N . PRO A 1 108 ? 24.496 4.986 -27.134 1.00 81.06 108 PRO A N 1
ATOM 896 C CA . PRO A 1 108 ? 24.943 3.682 -26.660 1.00 81.06 108 PRO A CA 1
ATOM 897 C C . PRO A 1 108 ? 26.422 3.482 -26.993 1.00 81.06 108 PRO A C 1
ATOM 899 O O . PRO A 1 108 ? 26.916 3.985 -28.007 1.00 81.06 108 PRO A O 1
ATOM 902 N N . GLN A 1 109 ? 27.119 2.729 -26.145 1.00 72.88 109 GLN A N 1
ATOM 903 C CA . GLN A 1 109 ? 28.490 2.316 -26.422 1.00 72.88 109 GLN A CA 1
ATOM 904 C C . GLN A 1 109 ? 28.523 1.574 -27.766 1.00 72.88 109 GLN A C 1
ATOM 906 O O . GLN A 1 109 ? 27.601 0.806 -28.060 1.00 72.88 109 GLN A O 1
ATOM 911 N N . GLU A 1 110 ? 29.545 1.825 -28.595 1.00 65.62 110 GLU A N 1
ATOM 912 C CA . GLU A 1 110 ? 29.654 1.162 -29.896 1.00 65.62 110 GLU A CA 1
ATOM 913 C C . GLU A 1 110 ? 29.597 -0.353 -29.698 1.00 65.62 110 GLU A C 1
ATOM 915 O O . GLU A 1 110 ? 30.467 -0.968 -29.082 1.00 65.62 110 GLU A O 1
ATOM 920 N N . SER A 1 111 ? 28.500 -0.928 -30.171 1.00 62.31 111 SER A N 1
ATOM 921 C CA . SER A 1 111 ? 28.236 -2.353 -30.179 1.00 62.31 111 SER A CA 1
ATOM 922 C C . SER A 1 111 ? 28.013 -2.744 -31.631 1.00 62.31 111 SER A C 1
ATOM 924 O O . SER A 1 111 ? 27.461 -1.964 -32.406 1.00 62.31 111 SER A O 1
ATOM 926 N N . ASP A 1 112 ? 28.403 -3.960 -32.007 1.00 66.25 112 ASP A N 1
ATOM 927 C CA . ASP A 1 112 ? 28.290 -4.487 -33.379 1.00 66.25 112 ASP A CA 1
ATOM 928 C C . ASP A 1 112 ? 26.827 -4.627 -33.885 1.00 66.25 112 ASP A C 1
ATOM 930 O O . ASP A 1 112 ? 26.562 -5.251 -34.913 1.00 66.25 112 ASP A O 1
ATOM 934 N N . GLY A 1 113 ? 25.844 -4.088 -33.155 1.00 70.69 113 GLY A N 1
ATOM 935 C CA . GLY A 1 113 ? 24.414 -4.191 -33.425 1.00 70.69 113 GLY A CA 1
ATOM 936 C C . GLY A 1 113 ? 23.757 -2.863 -33.812 1.00 70.69 113 GLY A C 1
ATOM 937 O O . GLY A 1 113 ? 24.278 -1.775 -33.600 1.00 70.69 113 GLY A O 1
ATOM 938 N N . GLN A 1 114 ? 22.541 -2.948 -34.358 1.00 82.38 114 GLN A N 1
ATOM 939 C CA . GLN A 1 114 ? 21.731 -1.765 -34.675 1.00 82.38 114 GLN A CA 1
ATOM 940 C C . GLN A 1 114 ? 21.313 -1.022 -33.397 1.00 82.38 114 GLN A C 1
ATOM 942 O O . GLN A 1 114 ? 21.019 -1.652 -32.380 1.00 82.38 114 GLN A O 1
ATOM 947 N N . ARG A 1 115 ? 21.206 0.304 -33.452 1.00 86.00 115 ARG A N 1
ATOM 948 C CA . ARG A 1 115 ? 20.631 1.103 -32.363 1.00 86.00 115 ARG A CA 1
ATOM 949 C C . ARG A 1 115 ? 19.189 0.667 -32.066 1.00 86.00 115 ARG A C 1
ATOM 951 O O . ARG A 1 115 ? 18.413 0.434 -32.992 1.00 86.00 115 ARG A O 1
ATOM 958 N N . VAL A 1 116 ? 18.827 0.593 -30.786 1.00 88.50 116 VAL A N 1
ATOM 959 C CA . VAL A 1 116 ? 17.452 0.337 -30.329 1.00 88.50 116 VAL A CA 1
ATOM 960 C C . VAL A 1 116 ? 16.818 1.654 -29.879 1.00 88.50 116 VAL A C 1
ATOM 962 O O . VAL A 1 116 ? 17.441 2.447 -29.175 1.00 88.50 116 VAL A O 1
ATOM 965 N N . VAL A 1 117 ? 15.576 1.895 -30.299 1.00 88.50 117 VAL A N 1
ATOM 966 C CA . VAL A 1 117 ? 14.757 3.032 -29.859 1.00 88.50 117 VAL A CA 1
ATOM 967 C C . VAL A 1 117 ? 13.461 2.475 -29.290 1.00 88.50 117 VAL A C 1
ATOM 969 O O . VAL A 1 117 ? 12.710 1.814 -30.007 1.00 88.50 117 VAL A O 1
ATOM 972 N N . THR A 1 118 ? 13.212 2.734 -28.009 1.00 86.50 118 THR A N 1
ATOM 973 C CA . THR A 1 118 ? 11.996 2.281 -27.328 1.00 86.50 118 THR A CA 1
ATOM 974 C C . THR A 1 118 ? 10.964 3.393 -27.289 1.00 86.50 118 THR A C 1
ATOM 976 O O . THR A 1 118 ? 11.275 4.525 -26.923 1.00 86.50 118 THR A O 1
ATOM 979 N N . TRP A 1 119 ? 9.726 3.044 -27.623 1.00 85.81 119 TRP A N 1
ATOM 980 C CA . TRP A 1 119 ? 8.560 3.902 -27.482 1.00 85.81 119 TRP A CA 1
ATOM 981 C C . TRP A 1 119 ? 7.773 3.466 -26.249 1.00 85.81 119 TRP A C 1
ATOM 983 O O . TRP A 1 119 ? 7.315 2.327 -26.175 1.00 85.81 119 TRP A O 1
ATOM 993 N N . PHE A 1 120 ? 7.646 4.362 -25.272 1.00 83.00 120 PHE A N 1
ATOM 994 C CA . PHE A 1 120 ? 6.816 4.134 -24.094 1.00 83.00 120 PHE A CA 1
ATOM 995 C C . PHE A 1 120 ? 5.420 4.698 -24.350 1.00 83.00 120 PHE A C 1
ATOM 997 O O . PHE A 1 120 ? 5.277 5.865 -24.714 1.00 83.00 120 PHE A O 1
ATOM 1004 N N . HIS A 1 121 ? 4.401 3.867 -24.154 1.00 82.75 121 HIS A N 1
ATOM 1005 C CA . HIS A 1 121 ? 3.004 4.282 -24.176 1.00 82.75 121 HIS A CA 1
ATOM 1006 C C . HIS A 1 121 ? 2.503 4.350 -22.733 1.00 82.75 121 HIS A C 1
ATOM 1008 O O . HIS A 1 121 ? 2.539 3.346 -22.028 1.00 82.75 121 HIS A O 1
ATOM 1014 N N . ASP A 1 122 ? 2.062 5.531 -22.305 1.00 72.00 122 ASP A N 1
ATOM 1015 C CA . ASP A 1 122 ? 1.480 5.760 -20.973 1.00 72.00 122 ASP A CA 1
ATOM 1016 C C . ASP A 1 122 ? 0.070 5.143 -20.871 1.00 72.00 122 ASP A C 1
ATOM 1018 O O . ASP A 1 122 ? -0.316 4.576 -19.855 1.00 72.00 122 ASP A O 1
ATOM 1022 N N . GLU A 1 123 ? -0.667 5.126 -21.987 1.00 60.91 123 GLU A N 1
ATOM 1023 C CA . GLU A 1 123 ? -1.990 4.513 -22.088 1.00 60.91 123 GLU A CA 1
ATOM 1024 C C . GLU A 1 123 ? -2.126 3.776 -23.426 1.00 60.91 123 GLU A C 1
ATOM 1026 O O . GLU A 1 123 ? -1.987 4.362 -24.501 1.00 60.91 123 GLU A O 1
ATOM 1031 N N . SER A 1 124 ? -2.385 2.468 -23.369 1.00 62.25 124 SER A N 1
ATOM 1032 C CA . SER A 1 124 ? -2.664 1.638 -24.547 1.00 62.25 124 SER A CA 1
ATOM 1033 C C . SER A 1 124 ? -4.094 1.117 -24.451 1.00 62.25 124 SER A C 1
ATOM 1035 O O . SER A 1 124 ? -4.435 0.430 -23.488 1.00 62.25 124 SER A O 1
ATOM 1037 N N . ILE A 1 125 ? -4.938 1.430 -25.434 1.00 56.25 125 ILE A N 1
ATOM 1038 C CA . ILE A 1 125 ? -6.297 0.885 -25.526 1.00 56.25 125 ILE A CA 1
ATOM 1039 C C . ILE A 1 125 ? -6.271 -0.246 -26.550 1.00 56.25 125 ILE A C 1
ATOM 1041 O O . ILE A 1 125 ? -6.146 0.008 -27.745 1.00 56.25 125 ILE A O 1
ATOM 1045 N N . PHE A 1 126 ? -6.403 -1.486 -26.083 1.00 59.56 126 PHE A N 1
ATOM 1046 C CA . PHE A 1 126 ? -6.554 -2.652 -26.952 1.00 59.56 126 PHE A CA 1
ATOM 1047 C C . PHE A 1 126 ? -8.043 -2.956 -27.134 1.00 59.56 126 PHE A C 1
ATOM 1049 O O . PHE A 1 126 ? -8.767 -3.173 -26.159 1.00 59.56 126 PHE A O 1
ATOM 1056 N N . TYR A 1 127 ? -8.515 -2.957 -28.380 1.00 60.81 127 TYR A N 1
ATOM 1057 C CA . TYR A 1 127 ? -9.861 -3.422 -28.710 1.00 60.81 127 TYR A CA 1
ATOM 1058 C C . TYR A 1 127 ? -9.839 -4.941 -28.892 1.00 60.81 127 TYR A C 1
ATOM 1060 O O . TYR A 1 127 ? -8.872 -5.494 -29.394 1.00 60.81 127 TYR A O 1
ATOM 1068 N N . ALA A 1 128 ? -10.919 -5.626 -28.513 1.00 51.84 128 ALA A N 1
ATOM 1069 C CA . ALA A 1 128 ? -11.004 -7.092 -28.489 1.00 51.84 128 ALA A CA 1
ATOM 1070 C C . ALA A 1 128 ? -10.927 -7.799 -29.869 1.00 51.84 128 ALA A C 1
ATOM 1072 O O . ALA A 1 128 ? -11.215 -8.989 -29.942 1.00 51.84 128 ALA A O 1
ATOM 1073 N N . ASN A 1 129 ? -10.575 -7.086 -30.944 1.00 56.25 129 ASN A N 1
ATOM 1074 C CA . ASN A 1 129 ? -10.477 -7.602 -32.313 1.00 56.25 129 ASN A CA 1
ATOM 1075 C C . ASN A 1 129 ? -9.143 -7.243 -33.004 1.00 56.25 129 ASN A C 1
ATOM 1077 O O . ASN A 1 129 ? -9.098 -7.281 -34.233 1.00 56.25 129 ASN A O 1
ATOM 1081 N N . ASP A 1 130 ? -8.108 -6.870 -32.246 1.00 48.34 130 ASP A N 1
ATOM 1082 C CA . ASP A 1 130 ? -6.740 -6.654 -32.752 1.00 48.34 130 ASP A CA 1
ATOM 1083 C C . ASP A 1 130 ? -5.817 -7.810 -32.327 1.00 48.34 130 ASP A C 1
ATOM 1085 O O . ASP A 1 130 ? -5.967 -8.280 -31.171 1.00 48.34 130 ASP A O 1
#